Protein AF-A0A3D5IWZ1-F1 (afdb_monomer_lite)

pLDDT: mean 88.37, std 7.8, range [53.41, 96.75]

Foldseek 3Di:
DLVLQQAKAKKFKFKADADPVRAGDHGLDDVGDIDIDDHNDPDDDDDCVVVVRDADPSGIDIDIGFDPDPRQKDWDFDFDDDPNHGDDGRDIDIDGDDDFAWDWAAPDPPDRAWDQDPVGTDHQLVDPQVPVVNVNTGTHGDDDDDDDD

Sequence (149 aa):
LKETLSRSAKYRLRIMAVDKEGKPSYDLLDNGLIVEKEPSEYRTKIDLLPYKIRIPDQGFFIAVEHLFIKENAFMERKDYRVNDTMVYKDVELRKYAPIFKGVLEKDNEDFKSYYKDINGWRKMNSLDNSNSVFSGKLPAPAFKITLTD

Structure (mmCIF, N/CA/C/O backbone):
data_AF-A0A3D5IWZ1-F1
#
_entry.id   AF-A0A3D5IWZ1-F1
#
loop_
_atom_site.group_PDB
_atom_site.id
_atom_site.type_symbol
_atom_site.label_atom_id
_atom_site.label_alt_id
_atom_site.label_comp_id
_atom_site.label_asym_id
_atom_site.label_entity_id
_atom_site.label_seq_id
_atom_site.pdbx_PDB_ins_code
_atom_site.Cartn_x
_atom_site.Cartn_y
_atom_site.Cartn_z
_atom_site.occupancy
_atom_site.B_iso_or_equiv
_atom_site.auth_seq_id
_atom_site.auth_comp_id
_atom_site.auth_asym_id
_atom_site.auth_atom_id
_atom_site.pdbx_PDB_model_num
ATOM 1 N N . LEU A 1 1 ? 16.466 2.982 -4.913 1.00 53.41 1 LEU A N 1
ATOM 2 C CA . LEU A 1 1 ? 16.355 3.412 -3.492 1.00 53.41 1 LEU A CA 1
ATOM 3 C C . LEU A 1 1 ? 16.883 4.827 -3.255 1.00 53.41 1 LEU A C 1
ATOM 5 O O . LEU A 1 1 ? 16.098 5.641 -2.795 1.00 53.41 1 LEU A O 1
ATOM 9 N N . LYS A 1 2 ? 18.148 5.165 -3.570 1.00 55.12 2 LYS A N 1
ATOM 10 C CA . LYS A 1 2 ? 18.648 6.553 -3.410 1.00 55.12 2 LYS A CA 1
ATOM 11 C C . LYS A 1 2 ? 17.802 7.583 -4.179 1.00 55.12 2 LYS A C 1
ATOM 13 O O . LYS A 1 2 ? 17.375 8.565 -3.593 1.00 55.12 2 LYS A O 1
ATOM 18 N N . GLU A 1 3 ? 17.466 7.291 -5.433 1.00 60.50 3 GLU A N 1
ATOM 19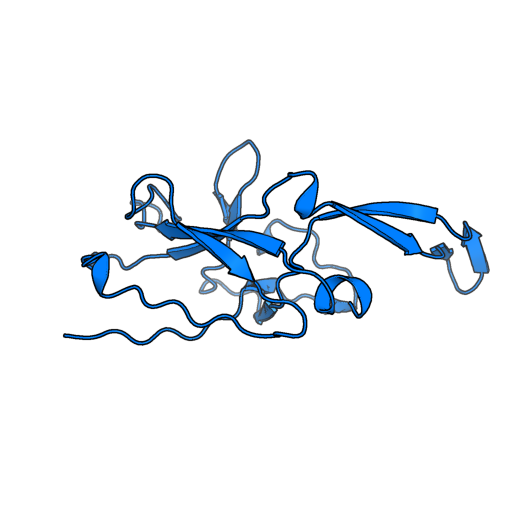 C CA . GLU A 1 3 ? 16.672 8.186 -6.291 1.00 60.50 3 GLU A CA 1
ATOM 20 C C . GLU A 1 3 ? 15.208 8.351 -5.839 1.00 60.50 3 GLU A C 1
ATOM 22 O O . GLU A 1 3 ? 14.631 9.428 -5.940 1.00 60.50 3 GLU A O 1
ATOM 27 N N . THR A 1 4 ? 14.609 7.304 -5.262 1.00 60.41 4 THR A N 1
ATOM 28 C CA . THR A 1 4 ? 13.260 7.375 -4.671 1.00 60.41 4 THR A CA 1
ATOM 29 C C . T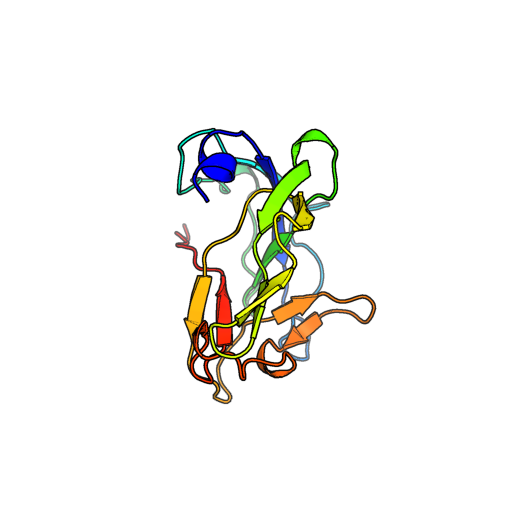HR A 1 4 ? 13.237 8.106 -3.335 1.00 60.41 4 THR A C 1
ATOM 31 O O . THR A 1 4 ? 12.188 8.578 -2.910 1.00 60.41 4 THR A O 1
ATOM 34 N N . LEU A 1 5 ? 14.372 8.155 -2.633 1.00 64.38 5 LEU A N 1
ATOM 35 C CA . LEU A 1 5 ? 14.463 8.841 -1.352 1.00 64.38 5 LEU A CA 1
ATOM 36 C C . LEU A 1 5 ? 14.517 10.346 -1.559 1.00 64.38 5 LEU A C 1
ATOM 38 O O . LEU A 1 5 ? 13.804 11.041 -0.859 1.00 64.38 5 LEU A O 1
ATOM 42 N N . SER A 1 6 ? 15.251 10.844 -2.551 1.00 71.00 6 SER A N 1
ATOM 43 C CA . SER A 1 6 ? 15.418 12.281 -2.811 1.00 71.00 6 SER A CA 1
ATOM 44 C C . SER A 1 6 ? 14.215 12.976 -3.463 1.00 71.00 6 SER A C 1
ATOM 46 O O . SER A 1 6 ? 14.331 14.136 -3.847 1.00 71.00 6 SER A O 1
ATOM 48 N N . ARG A 1 7 ? 13.077 12.291 -3.634 1.00 85.12 7 ARG A N 1
ATOM 49 C CA . ARG A 1 7 ? 11.879 12.833 -4.291 1.00 85.12 7 ARG A CA 1
ATOM 50 C C . ARG A 1 7 ? 10.674 12.779 -3.363 1.00 85.12 7 ARG A C 1
ATOM 52 O O . ARG A 1 7 ? 10.555 11.849 -2.553 1.00 85.12 7 ARG A O 1
ATOM 59 N N . SER A 1 8 ? 9.782 13.756 -3.520 1.00 91.88 8 SER A N 1
ATOM 60 C CA . SER A 1 8 ? 8.442 13.637 -2.970 1.00 91.88 8 SER A CA 1
ATOM 61 C C . SER A 1 8 ? 7.652 12.613 -3.780 1.00 91.88 8 SER A C 1
ATOM 63 O O . SER A 1 8 ? 7.950 12.350 -4.951 1.00 91.88 8 SER A O 1
ATOM 65 N N . ALA A 1 9 ? 6.694 11.964 -3.134 1.00 94.56 9 ALA A N 1
ATOM 66 C CA . ALA A 1 9 ? 5.833 10.993 -3.790 1.00 94.56 9 ALA A CA 1
ATOM 67 C C . ALA A 1 9 ? 4.472 10.961 -3.114 1.00 94.56 9 ALA A C 1
ATOM 69 O O . ALA A 1 9 ? 4.379 11.075 -1.894 1.00 94.56 9 ALA A O 1
ATOM 70 N N . LYS A 1 10 ? 3.422 10.748 -3.902 1.00 95.94 10 LYS A N 1
ATOM 71 C CA . LYS A 1 10 ? 2.052 10.673 -3.402 1.00 95.94 10 LYS A CA 1
ATOM 72 C C . LYS A 1 10 ? 1.569 9.236 -3.383 1.00 95.94 10 LYS A C 1
ATOM 74 O O . LYS A 1 10 ? 1.819 8.472 -4.310 1.00 95.94 10 LYS A O 1
ATOM 79 N N . TYR A 1 11 ? 0.844 8.859 -2.351 1.00 95.62 11 TYR A N 1
ATOM 80 C CA . TYR A 1 11 ? 0.201 7.555 -2.276 1.00 95.62 11 TYR A CA 1
ATOM 81 C C . TYR A 1 11 ? -1.161 7.682 -1.621 1.00 95.62 11 TYR A C 1
ATOM 83 O O . TYR A 1 11 ? -1.424 8.659 -0.922 1.00 95.62 11 TYR A O 1
ATOM 91 N N . ARG A 1 12 ? -2.038 6.706 -1.851 1.00 96.12 12 ARG A N 1
ATOM 92 C CA . ARG A 1 12 ? -3.311 6.647 -1.136 1.00 96.12 12 ARG A CA 1
ATOM 93 C C . ARG A 1 12 ? -3.167 5.717 0.064 1.00 96.12 12 ARG A C 1
ATOM 95 O O . ARG A 1 12 ? -2.869 4.534 -0.094 1.00 96.12 12 ARG A O 1
ATOM 102 N N . LEU A 1 13 ? -3.376 6.263 1.256 1.00 95.81 13 LEU A N 1
ATOM 103 C CA . LEU A 1 13 ? -3.601 5.508 2.480 1.00 95.81 13 LEU A CA 1
ATOM 104 C C . LEU A 1 13 ? -5.083 5.151 2.569 1.00 95.81 13 LEU A C 1
ATOM 106 O O . LEU A 1 13 ? -5.954 6.004 2.402 1.00 95.81 13 LEU A O 1
ATOM 110 N N . ARG A 1 14 ? -5.365 3.889 2.859 1.00 95.69 14 ARG A N 1
ATOM 111 C CA . ARG A 1 14 ? -6.719 3.365 3.000 1.00 95.69 14 ARG A CA 1
ATOM 112 C C . ARG A 1 14 ? -6.860 2.684 4.345 1.00 95.69 14 ARG A C 1
ATOM 114 O O . ARG A 1 14 ? -5.989 1.916 4.746 1.00 95.69 14 ARG A O 1
ATO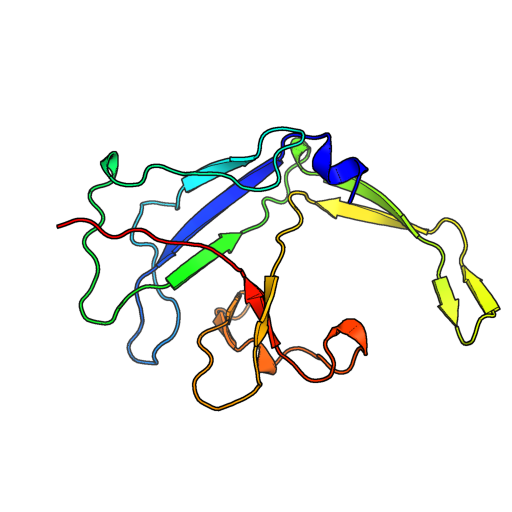M 121 N N . ILE A 1 15 ? -7.962 2.974 5.018 1.00 95.88 15 ILE A N 1
ATOM 122 C CA . ILE A 1 15 ? -8.358 2.349 6.277 1.00 95.88 15 ILE A CA 1
ATOM 123 C C . ILE A 1 15 ? -9.680 1.669 5.973 1.00 95.88 15 ILE A C 1
ATOM 125 O O . ILE A 1 15 ? -10.608 2.331 5.520 1.00 95.88 15 ILE A O 1
ATOM 129 N N . MET A 1 16 ? -9.731 0.351 6.114 1.00 96.00 16 MET A N 1
ATOM 130 C CA . MET A 1 16 ? -10.760 -0.469 5.481 1.00 96.00 16 MET A CA 1
ATOM 131 C C . MET A 1 16 ? -11.462 -1.353 6.498 1.00 96.00 16 MET A C 1
ATOM 133 O O . MET A 1 16 ? -10.818 -1.901 7.391 1.00 96.00 16 MET A O 1
ATOM 137 N N . ALA A 1 17 ? -12.769 -1.528 6.331 1.00 96.12 17 ALA A N 1
ATOM 138 C CA . ALA A 1 17 ? -13.540 -2.497 7.096 1.00 96.12 17 ALA A CA 1
ATOM 139 C C . ALA A 1 17 ? -13.145 -3.939 6.730 1.00 96.12 17 ALA A C 1
ATOM 141 O O . ALA A 1 17 ? -12.497 -4.190 5.707 1.00 96.12 17 ALA A O 1
ATOM 142 N N . VAL A 1 18 ? -13.574 -4.883 7.563 1.00 96.75 18 VAL A N 1
ATOM 143 C CA . VAL A 1 18 ? -13.417 -6.326 7.350 1.00 96.75 18 VAL A CA 1
ATOM 144 C C . VAL A 1 18 ? -14.744 -6.900 6.849 1.00 96.75 18 VAL A C 1
ATOM 146 O O . VAL A 1 18 ? -15.796 -6.571 7.396 1.00 96.75 18 VAL A O 1
ATOM 149 N N . ASP A 1 19 ? -14.717 -7.715 5.792 1.00 94.62 19 ASP A N 1
ATOM 150 C CA . ASP A 1 19 ? -15.903 -8.440 5.321 1.00 94.62 19 ASP A CA 1
ATOM 151 C C . ASP A 1 19 ? -16.179 -9.712 6.143 1.00 94.62 19 ASP A C 1
ATOM 153 O O . ASP A 1 19 ? -15.421 -10.095 7.035 1.00 94.62 19 ASP A O 1
ATOM 157 N N . LYS A 1 20 ? -17.289 -10.390 5.836 1.00 93.19 20 LYS A N 1
ATOM 158 C CA . LYS A 1 20 ? -17.706 -11.620 6.527 1.00 93.19 20 LYS A CA 1
ATOM 159 C C . LYS A 1 20 ? -16.732 -12.794 6.322 1.00 93.19 20 LYS A C 1
ATOM 161 O O . LYS A 1 20 ? -16.780 -13.754 7.084 1.00 93.19 20 LYS A O 1
ATOM 166 N N . GLU A 1 21 ? -15.860 -12.729 5.316 1.00 91.06 21 GLU A N 1
ATOM 167 C CA . GLU A 1 21 ? -14.800 -13.701 5.038 1.00 91.06 21 GLU A CA 1
ATOM 168 C C . GLU A 1 21 ? -13.448 -13.325 5.679 1.00 91.06 21 GLU A C 1
ATOM 170 O O . GLU A 1 21 ? -12.460 -14.043 5.496 1.00 91.06 21 GLU A O 1
ATOM 175 N N . GLY A 1 22 ? -13.369 -12.216 6.423 1.00 92.00 22 GLY A N 1
ATOM 176 C CA . GLY A 1 22 ? -12.136 -11.757 7.063 1.00 92.00 22 GLY A CA 1
ATOM 177 C C . GLY A 1 22 ? -11.153 -11.059 6.114 1.00 92.00 22 GLY A C 1
ATOM 178 O O . GLY A 1 22 ? -9.947 -11.027 6.391 1.00 92.00 22 GLY A O 1
ATOM 179 N N . LYS A 1 23 ? -11.630 -10.534 4.979 1.00 94.19 23 LYS A N 1
ATOM 180 C CA . LYS A 1 23 ? -10.835 -9.805 3.979 1.00 94.19 23 LYS A CA 1
ATOM 181 C C . LYS A 1 23 ? -11.097 -8.295 4.052 1.00 94.19 23 LYS A C 1
ATOM 183 O O . LYS A 1 23 ? -12.107 -7.868 4.614 1.00 94.19 23 LYS A O 1
ATOM 188 N N . PRO A 1 24 ? -10.212 -7.460 3.475 1.00 95.94 24 PRO A N 1
ATOM 189 C CA . PRO A 1 24 ? -10.481 -6.032 3.358 1.00 95.94 24 PRO A CA 1
ATOM 190 C C . PRO A 1 24 ? -11.723 -5.764 2.493 1.00 95.94 24 PRO A C 1
ATOM 192 O O . PRO A 1 24 ? -11.884 -6.360 1.429 1.00 95.94 24 PRO A O 1
ATOM 195 N N . SER A 1 25 ? -12.573 -4.834 2.928 1.00 94.38 25 SER A N 1
ATOM 196 C CA . SER A 1 25 ? -13.864 -4.526 2.299 1.00 94.38 25 SER A CA 1
ATOM 197 C C . SER A 1 25 ? -13.915 -3.089 1.755 1.00 94.38 25 SER A C 1
ATOM 199 O O . SER A 1 25 ? -13.116 -2.724 0.889 1.00 94.38 25 SER A O 1
ATOM 201 N N . TYR A 1 26 ? -14.854 -2.270 2.228 1.00 93.12 26 TYR A N 1
ATOM 202 C CA . TYR A 1 26 ? -14.996 -0.858 1.885 1.00 93.12 26 TYR A CA 1
ATOM 203 C C . TYR A 1 26 ? -14.074 0.035 2.731 1.00 93.12 26 TYR A C 1
ATOM 205 O O . TYR A 1 26 ? -13.613 -0.357 3.806 1.00 93.12 26 TYR A O 1
ATOM 213 N N . ASP A 1 27 ? -13.787 1.239 2.231 1.00 94.75 27 ASP A N 1
ATOM 214 C CA . ASP A 1 27 ? -13.010 2.241 2.962 1.00 94.75 27 ASP A CA 1
ATOM 215 C C . ASP A 1 27 ? -13.856 2.884 4.072 1.00 94.75 27 ASP A C 1
ATOM 217 O O . ASP A 1 27 ? -15.007 3.250 3.855 1.00 94.75 27 ASP A O 1
ATOM 221 N N . LEU A 1 28 ? -13.269 3.052 5.256 1.00 95.06 28 LEU A N 1
ATOM 222 C CA . LEU A 1 28 ? -13.853 3.780 6.388 1.00 95.06 28 LEU A CA 1
ATOM 223 C C . LEU A 1 28 ? -13.719 5.308 6.242 1.00 95.06 28 LEU A C 1
ATOM 225 O O . LEU A 1 28 ? -14.298 6.054 7.025 1.00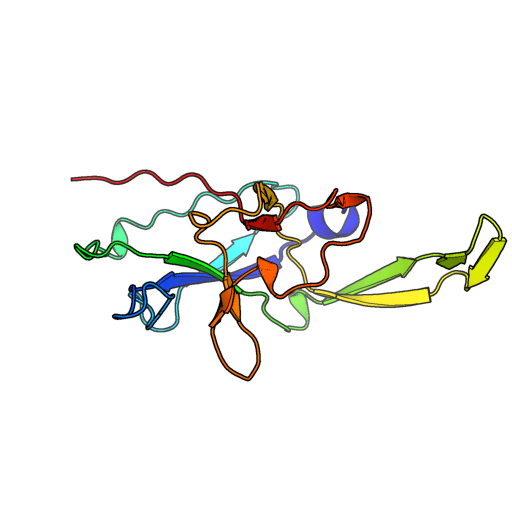 95.06 28 LEU A O 1
ATOM 229 N N . LEU A 1 29 ? -12.946 5.763 5.252 1.00 92.69 29 LEU A N 1
ATOM 230 C CA . LEU A 1 29 ? -12.803 7.160 4.849 1.00 92.69 29 LEU A CA 1
ATOM 231 C C . LEU A 1 29 ? -13.226 7.305 3.390 1.00 92.69 29 LEU A C 1
ATOM 233 O O . LEU A 1 29 ? -12.768 6.528 2.548 1.00 92.69 29 LEU A O 1
ATOM 237 N N . ASP A 1 30 ? -14.008 8.337 3.077 1.00 84.81 30 ASP A N 1
ATOM 238 C CA . ASP A 1 30 ? -14.419 8.624 1.702 1.00 84.81 30 ASP A CA 1
ATOM 239 C C . ASP A 1 30 ? -13.194 8.795 0.789 1.00 84.81 30 ASP A C 1
ATOM 241 O O . ASP A 1 30 ? -12.421 9.742 0.917 1.00 84.81 30 ASP A O 1
ATOM 245 N N . ASN A 1 31 ? -13.024 7.855 -0.148 1.00 79.38 31 ASN A N 1
ATOM 246 C CA . ASN A 1 31 ? -11.937 7.783 -1.137 1.00 79.38 31 ASN A CA 1
ATOM 247 C C . ASN A 1 31 ? -10.503 7.616 -0.583 1.00 79.38 31 ASN A C 1
ATOM 249 O O . ASN A 1 31 ? -9.530 7.742 -1.342 1.00 79.38 31 ASN A O 1
ATOM 253 N N . GLY A 1 32 ? -10.353 7.279 0.703 1.00 86.50 32 GLY A N 1
ATOM 254 C CA . GLY A 1 32 ? -9.054 7.206 1.377 1.00 86.50 32 GLY A CA 1
ATOM 255 C C . GLY A 1 32 ? -8.349 8.566 1.486 1.00 86.50 32 GLY A C 1
ATOM 256 O O . GLY A 1 32 ? -8.886 9.608 1.125 1.00 86.50 32 GLY A O 1
ATOM 257 N N . LEU A 1 33 ? -7.112 8.561 1.981 1.00 94.88 33 LEU A N 1
ATOM 258 C CA . LEU A 1 33 ? -6.311 9.769 2.181 1.00 94.88 33 LEU A CA 1
ATOM 259 C C . LEU A 1 33 ? -5.141 9.808 1.198 1.00 94.88 33 LEU A C 1
ATOM 261 O O . LEU A 1 33 ? -4.321 8.891 1.176 1.00 94.88 33 LEU A O 1
ATOM 265 N N . ILE A 1 34 ? -5.029 10.877 0.407 1.00 95.94 34 ILE A N 1
ATOM 266 C CA . ILE A 1 34 ? -3.817 11.128 -0.381 1.00 95.94 34 ILE A CA 1
ATOM 267 C C . ILE A 1 34 ? -2.755 11.703 0.548 1.00 95.94 34 ILE A C 1
ATOM 269 O O . ILE A 1 34 ? -2.935 12.770 1.128 1.00 95.94 34 ILE A O 1
ATOM 273 N N . VAL A 1 35 ? -1.649 10.984 0.677 1.00 95.50 35 VAL A N 1
ATOM 274 C CA . VAL A 1 35 ? -0.521 11.346 1.529 1.00 95.50 35 VAL A CA 1
ATOM 275 C C . VAL A 1 35 ? 0.665 11.693 0.649 1.00 95.50 35 VAL A C 1
ATOM 277 O O . VAL A 1 35 ? 0.965 10.977 -0.309 1.00 95.50 35 VAL A O 1
ATOM 280 N N . GLU A 1 36 ? 1.361 12.771 0.994 1.00 95.06 36 GLU A N 1
ATOM 281 C CA . GLU A 1 36 ? 2.650 13.118 0.410 1.00 95.06 36 GLU A CA 1
ATOM 282 C C . GLU A 1 36 ? 3.777 12.640 1.330 1.00 95.06 36 GLU A C 1
ATOM 284 O O . GLU A 1 36 ? 3.791 12.892 2.532 1.00 95.06 36 GLU A O 1
ATOM 289 N N . LYS A 1 37 ? 4.703 11.870 0.762 1.00 92.12 37 LYS A N 1
ATOM 290 C CA . LYS A 1 37 ? 5.968 11.506 1.390 1.00 92.12 37 LYS A CA 1
ATOM 291 C C . LYS A 1 37 ? 6.980 12.584 1.030 1.00 92.12 37 LYS A C 1
ATOM 293 O O . LYS A 1 37 ? 7.285 12.736 -0.152 1.00 92.12 37 LYS A O 1
ATOM 298 N N . GLU A 1 38 ? 7.578 13.220 2.028 1.00 90.62 38 GLU A N 1
ATOM 299 C CA . GLU A 1 38 ? 8.626 14.214 1.811 1.00 90.62 38 GLU A CA 1
ATOM 300 C C . GLU A 1 38 ? 9.941 13.596 1.293 1.00 90.62 38 GLU A C 1
ATOM 302 O O . GLU A 1 38 ? 10.251 12.422 1.568 1.00 90.62 38 GLU A O 1
ATOM 307 N N . PRO A 1 39 ? 10.752 14.352 0.529 1.00 87.81 39 PRO A N 1
ATOM 308 C CA . PRO A 1 39 ? 12.104 13.950 0.166 1.00 87.81 39 PRO A CA 1
ATOM 309 C C . PRO A 1 39 ? 12.955 13.633 1.403 1.00 87.81 39 PRO A C 1
ATOM 311 O O . PRO A 1 39 ? 12.835 14.246 2.454 1.00 87.81 39 PRO A O 1
ATOM 314 N N . SER A 1 40 ? 13.856 12.669 1.268 1.00 85.00 40 SER A N 1
ATOM 315 C CA . SER A 1 40 ? 14.786 12.175 2.290 1.00 85.00 40 SER A CA 1
ATOM 316 C C . SER A 1 40 ? 14.146 11.574 3.548 1.00 85.00 40 SER A C 1
ATOM 318 O O . SER A 1 40 ? 14.865 11.024 4.383 1.00 85.00 40 SER A O 1
ATOM 320 N N . GLU A 1 41 ? 12.816 11.568 3.660 1.00 85.25 41 GLU A N 1
ATOM 321 C CA . GLU A 1 41 ? 12.113 10.881 4.737 1.00 85.25 41 GLU A CA 1
ATOM 322 C C . GLU A 1 41 ? 11.910 9.393 4.441 1.00 85.25 41 GLU A C 1
ATOM 324 O O . GLU A 1 41 ? 11.533 8.980 3.342 1.00 85.25 41 GLU A O 1
ATOM 329 N N . TYR A 1 42 ? 12.140 8.567 5.463 1.00 83.50 42 TYR A N 1
ATOM 330 C CA . TYR A 1 42 ? 11.943 7.114 5.408 1.00 83.50 42 TYR A CA 1
ATOM 331 C C . TYR A 1 42 ? 10.639 6.661 6.069 1.00 83.50 42 TYR A C 1
ATOM 333 O O . TYR A 1 42 ? 10.273 5.491 5.958 1.00 83.50 42 TYR A O 1
ATOM 341 N N . ARG A 1 43 ? 9.983 7.555 6.814 1.00 88.00 43 ARG A N 1
ATOM 342 C CA . ARG A 1 43 ? 8.766 7.297 7.583 1.00 88.00 43 ARG A CA 1
ATOM 343 C C . ARG A 1 43 ? 7.890 8.534 7.506 1.00 88.00 43 ARG A C 1
ATOM 345 O O . ARG A 1 43 ? 8.393 9.622 7.739 1.00 88.00 43 ARG A O 1
ATOM 352 N N . THR A 1 44 ? 6.602 8.341 7.264 1.00 90.56 44 THR A N 1
ATOM 353 C CA . THR A 1 44 ? 5.603 9.411 7.309 1.00 90.56 44 THR A CA 1
ATOM 354 C C . THR A 1 44 ? 4.728 9.196 8.535 1.00 90.56 44 THR A C 1
ATOM 356 O O . THR A 1 44 ? 4.228 8.090 8.748 1.00 90.56 44 THR A O 1
ATOM 359 N N . LYS A 1 45 ? 4.563 10.233 9.361 1.00 93.69 45 LYS A N 1
ATOM 360 C CA . LYS A 1 45 ? 3.612 10.229 10.476 1.00 93.69 45 LYS A CA 1
ATOM 361 C C . LYS A 1 45 ? 2.359 10.973 10.034 1.00 93.69 45 LYS A C 1
ATOM 363 O O . LYS A 1 45 ? 2.454 12.098 9.563 1.00 93.69 45 LYS A O 1
ATOM 368 N N . ILE A 1 46 ? 1.207 10.338 10.196 1.00 94.06 46 ILE A N 1
ATOM 369 C CA . ILE A 1 46 ? -0.081 10.870 9.755 1.00 94.06 46 ILE A CA 1
ATOM 370 C C . ILE A 1 46 ? -0.965 10.976 10.989 1.00 94.06 46 ILE A C 1
ATOM 372 O O . ILE A 1 46 ? -1.113 9.994 11.718 1.00 94.06 46 ILE A O 1
ATOM 376 N N . ASP A 1 47 ? -1.513 12.163 11.237 1.00 94.19 47 ASP A N 1
ATOM 377 C CA . ASP A 1 47 ? -2.537 12.344 12.260 1.00 94.19 47 ASP A CA 1
ATOM 378 C C . ASP A 1 47 ? -3.907 11.983 11.680 1.00 94.19 47 ASP A C 1
ATOM 380 O O . ASP A 1 47 ? -4.358 12.569 10.694 1.00 94.19 47 ASP A O 1
ATOM 384 N N . LEU A 1 48 ? -4.539 10.978 12.283 1.00 93.50 48 LEU A N 1
ATOM 385 C CA . LEU A 1 48 ? -5.840 10.462 11.871 1.00 93.50 48 LEU A CA 1
ATOM 386 C C . LEU A 1 48 ? -6.968 10.857 12.838 1.00 93.50 48 LEU A C 1
ATOM 388 O O . LEU A 1 48 ? -8.134 10.601 12.534 1.00 93.50 48 LEU A O 1
ATOM 392 N N . LEU A 1 49 ? -6.656 11.516 13.962 1.00 92.94 49 LEU A N 1
ATOM 393 C CA . LEU A 1 49 ? -7.655 11.961 14.940 1.00 92.94 49 LEU A CA 1
ATOM 394 C C . LEU A 1 49 ? -8.731 12.885 14.342 1.00 92.94 49 LEU A C 1
ATOM 396 O O . LEU A 1 49 ? -9.907 12.687 14.663 1.00 92.94 49 LEU A O 1
ATOM 400 N N . PRO A 1 50 ? -8.409 13.832 13.431 1.00 93.19 50 PRO A N 1
ATOM 401 C CA . PRO A 1 50 ? -9.418 14.717 12.847 1.00 93.19 50 PRO A CA 1
ATOM 402 C C . PRO A 1 50 ? -10.527 13.980 12.089 1.00 93.19 50 PRO A C 1
ATOM 404 O O . PRO A 1 50 ? -11.638 14.495 11.977 1.00 93.19 50 PRO A O 1
ATOM 407 N N . TYR A 1 51 ? -10.244 12.770 11.600 1.00 92.56 51 TYR A N 1
ATOM 408 C CA . TYR A 1 51 ? -11.192 11.972 10.829 1.00 92.56 51 TYR A CA 1
ATOM 409 C C . TYR A 1 51 ? -12.158 11.161 11.701 1.00 92.56 51 TYR A C 1
ATOM 411 O O . TYR A 1 51 ? -13.097 10.579 11.164 1.00 92.56 51 TYR A O 1
ATOM 419 N N . LYS A 1 52 ? -11.944 11.112 13.028 1.00 92.06 52 LYS A N 1
ATOM 420 C CA . LYS A 1 52 ? -12.827 10.446 14.008 1.00 92.06 52 LYS A CA 1
ATOM 421 C C . LYS A 1 52 ? -13.262 9.039 13.574 1.00 92.06 52 LYS A C 1
ATOM 423 O O . LYS A 1 52 ? -14.435 8.675 13.661 1.00 92.06 52 LYS A O 1
ATOM 428 N N . ILE A 1 53 ? -12.308 8.257 13.071 1.00 92.25 53 ILE A N 1
ATOM 429 C CA . ILE A 1 53 ? -12.570 6.927 12.520 1.00 92.25 53 ILE A CA 1
ATOM 430 C C . ILE A 1 53 ? -12.990 6.006 13.657 1.00 92.25 53 ILE A C 1
ATOM 432 O O . ILE A 1 53 ? -12.195 5.690 14.542 1.00 92.25 53 ILE A O 1
ATOM 436 N N . ARG A 1 54 ? -14.238 5.542 13.617 1.00 91.62 54 ARG A N 1
ATOM 437 C CA . ARG A 1 54 ? -14.715 4.526 14.549 1.00 91.62 54 ARG A CA 1
ATOM 438 C C . ARG A 1 54 ? -14.145 3.172 14.145 1.00 91.62 54 ARG A C 1
ATOM 440 O O . ARG A 1 54 ? -14.440 2.682 13.057 1.00 91.62 54 ARG A O 1
ATOM 447 N N . ILE A 1 55 ? -13.348 2.576 15.027 1.00 90.94 55 ILE A N 1
ATOM 448 C CA . ILE A 1 55 ? -12.796 1.238 14.812 1.00 90.94 55 ILE A CA 1
ATOM 449 C C . ILE A 1 55 ? -13.936 0.209 14.888 1.00 90.94 55 ILE A C 1
ATOM 451 O O . ILE A 1 55 ? -14.625 0.165 15.909 1.00 90.94 55 ILE A O 1
ATOM 455 N N . PRO A 1 56 ? -14.177 -0.591 13.831 1.00 94.50 56 PRO A N 1
ATOM 456 C CA . PRO A 1 56 ? -15.192 -1.639 13.866 1.00 94.50 56 PRO A CA 1
ATOM 457 C C . PRO A 1 56 ? -14.800 -2.788 14.802 1.00 94.50 56 PRO A C 1
ATOM 459 O O . PRO A 1 56 ? -13.623 -3.134 14.895 1.00 94.50 56 PRO A O 1
ATOM 462 N N . ASP A 1 57 ? -15.789 -3.450 15.409 1.00 93.62 57 ASP A N 1
ATOM 463 C CA . ASP A 1 57 ? -15.570 -4.584 16.327 1.00 93.62 57 ASP A CA 1
ATOM 464 C C . ASP A 1 57 ? -14.852 -5.768 15.656 1.00 93.62 57 ASP A C 1
ATOM 466 O O . ASP A 1 57 ? -14.083 -6.485 16.288 1.00 93.62 57 ASP A O 1
ATOM 470 N N . GLN A 1 58 ? -15.073 -5.955 14.350 1.00 94.31 58 GLN A N 1
ATOM 471 C CA . GLN A 1 58 ? -14.406 -6.982 13.535 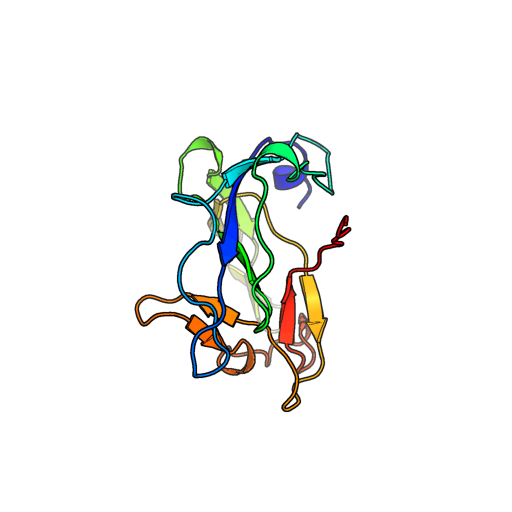1.00 94.31 58 GLN A CA 1
ATOM 472 C C . GLN A 1 58 ? -12.959 -6.608 13.160 1.00 94.31 58 GLN A C 1
ATOM 474 O O . GLN A 1 58 ? -12.276 -7.362 12.469 1.00 94.31 58 GLN A O 1
ATOM 479 N N . GLY A 1 59 ? -12.486 -5.440 13.597 1.00 94.44 59 GLY A N 1
ATOM 480 C CA . GLY A 1 59 ? -11.193 -4.882 13.239 1.00 94.44 59 GLY A CA 1
ATOM 481 C C . GLY A 1 59 ? -11.223 -4.088 11.934 1.00 94.44 59 GLY A C 1
ATOM 482 O O . GLY A 1 59 ? -12.270 -3.680 11.427 1.00 94.44 59 GLY A O 1
ATOM 483 N N . PHE A 1 60 ? -10.032 -3.829 11.404 1.00 95.69 60 PHE A N 1
ATOM 484 C CA . PHE A 1 60 ? -9.823 -3.050 10.190 1.00 95.69 60 PHE A CA 1
ATOM 485 C C . PHE A 1 60 ? -8.510 -3.451 9.513 1.00 95.69 60 PHE A C 1
ATOM 487 O O . PHE A 1 60 ? -7.618 -4.029 10.135 1.00 95.69 60 PHE A O 1
ATOM 494 N N . PHE A 1 61 ? -8.375 -3.086 8.243 1.00 95.81 61 PHE A N 1
ATOM 495 C CA . PHE A 1 61 ? -7.129 -3.180 7.493 1.00 95.81 61 PHE A CA 1
ATOM 496 C C . PHE A 1 61 ? -6.564 -1.795 7.198 1.00 95.81 61 PHE A C 1
ATOM 498 O O . PHE A 1 61 ? -7.305 -0.833 6.999 1.00 95.81 61 PHE A O 1
ATOM 505 N N . ILE A 1 62 ? -5.239 -1.720 7.100 1.00 95.00 62 ILE A N 1
ATOM 506 C CA . ILE A 1 62 ? -4.543 -0.588 6.492 1.00 95.00 62 ILE A CA 1
ATOM 507 C C . ILE A 1 62 ? -3.976 -1.049 5.156 1.00 95.00 62 ILE A C 1
ATOM 509 O O . ILE A 1 62 ? -3.260 -2.049 5.093 1.00 95.00 62 ILE A O 1
ATOM 513 N N . ALA A 1 63 ? -4.263 -0.298 4.098 1.00 94.31 63 ALA A N 1
ATOM 514 C CA . ALA A 1 63 ? -3.676 -0.508 2.785 1.00 94.31 63 ALA A CA 1
ATOM 515 C C . ALA A 1 63 ? -2.970 0.757 2.293 1.00 94.31 63 ALA A C 1
ATOM 517 O O . ALA A 1 63 ? -3.393 1.884 2.553 1.00 94.31 63 ALA A O 1
ATOM 518 N N . VAL A 1 64 ? -1.882 0.550 1.556 1.00 94.31 64 VAL A N 1
ATOM 519 C CA . VAL A 1 64 ? -1.158 1.600 0.842 1.00 94.31 64 VAL A CA 1
ATOM 520 C C . VAL A 1 64 ? -1.228 1.309 -0.649 1.00 94.31 64 VAL A C 1
ATOM 522 O O . VAL A 1 64 ? -0.936 0.202 -1.098 1.00 94.31 64 VAL A O 1
ATOM 525 N N . GLU A 1 65 ? -1.657 2.298 -1.418 1.00 93.38 65 GLU A N 1
ATOM 526 C CA . GLU A 1 65 ? -1.891 2.182 -2.852 1.00 93.38 65 GLU A CA 1
ATOM 527 C C . GLU A 1 65 ? -0.959 3.142 -3.600 1.00 93.38 65 GLU A C 1
ATOM 529 O O . GLU A 1 65 ? -0.899 4.341 -3.306 1.00 93.38 65 GLU A O 1
ATOM 534 N N . HIS A 1 66 ? -0.222 2.606 -4.577 1.00 93.44 66 HIS A N 1
ATOM 535 C CA . HIS A 1 66 ? 0.570 3.424 -5.492 1.00 93.44 66 HIS A CA 1
ATOM 536 C C . HIS A 1 66 ? -0.354 4.243 -6.388 1.00 93.44 66 HIS A C 1
ATOM 538 O O . HIS A 1 66 ? -1.296 3.712 -6.973 1.00 93.44 66 HIS A O 1
ATOM 544 N N . LEU A 1 67 ? -0.025 5.520 -6.570 1.00 95.31 67 LEU A N 1
ATOM 545 C CA . LEU A 1 67 ? -0.671 6.352 -7.578 1.00 95.31 67 LEU A CA 1
ATOM 546 C C . LEU A 1 67 ? 0.183 6.350 -8.847 1.00 95.31 67 LEU A C 1
ATOM 548 O O . LEU A 1 67 ? 1.338 6.786 -8.830 1.00 95.31 67 LEU A O 1
ATOM 552 N N . PHE A 1 68 ? -0.389 5.888 -9.958 1.00 94.06 68 PHE A N 1
ATOM 553 C CA . PHE A 1 68 ? 0.266 5.861 -11.269 1.00 94.06 68 PHE A CA 1
ATOM 554 C C . PHE A 1 68 ? 0.193 7.226 -11.972 1.00 94.06 68 PHE A C 1
ATOM 556 O O . PHE A 1 68 ? -0.324 7.355 -13.079 1.00 94.06 68 PHE A O 1
ATOM 563 N N . ILE A 1 69 ? 0.704 8.260 -11.304 1.00 95.25 69 ILE A N 1
ATOM 564 C CA . ILE A 1 69 ? 0.732 9.651 -11.779 1.00 95.25 69 ILE A CA 1
ATOM 565 C C . ILE A 1 69 ? 2.140 10.050 -12.238 1.00 95.25 69 ILE A C 1
ATOM 567 O O . ILE A 1 69 ? 3.125 9.385 -11.903 1.00 95.25 69 ILE A O 1
ATOM 571 N N . LYS A 1 70 ? 2.251 11.127 -13.026 1.00 94.44 70 LYS A N 1
ATOM 572 C CA . LYS A 1 70 ? 3.529 11.557 -13.626 1.00 94.44 70 LYS A CA 1
ATOM 573 C C . LYS A 1 70 ? 4.567 11.927 -12.567 1.00 94.44 70 LYS A C 1
ATOM 575 O O . LYS A 1 70 ? 5.737 11.601 -12.721 1.00 94.44 70 LYS A O 1
ATOM 580 N N . GLU A 1 71 ? 4.129 12.557 -11.486 1.00 93.25 71 GLU A N 1
ATOM 581 C CA . GLU A 1 71 ? 4.949 13.045 -10.376 1.00 93.25 71 GLU A CA 1
ATOM 582 C C . GLU A 1 71 ? 5.679 11.896 -9.669 1.00 93.25 71 GLU A C 1
ATOM 584 O O . GLU A 1 71 ? 6.851 12.018 -9.303 1.00 93.25 71 GLU A O 1
ATOM 589 N N . ASN A 1 72 ? 5.004 10.750 -9.558 1.00 95.06 72 ASN A N 1
ATOM 590 C CA . ASN A 1 72 ? 5.546 9.538 -8.957 1.00 95.06 72 ASN A CA 1
ATOM 591 C C . ASN A 1 72 ? 6.447 8.745 -9.907 1.00 95.06 72 ASN A C 1
ATOM 593 O O . ASN A 1 72 ? 7.171 7.863 -9.445 1.00 95.06 72 ASN A O 1
ATOM 597 N N . ALA A 1 73 ? 6.393 9.002 -11.216 1.00 94.00 73 ALA A N 1
ATOM 598 C CA . ALA A 1 73 ? 7.113 8.213 -12.202 1.00 94.00 73 ALA A CA 1
ATOM 599 C C . ALA A 1 73 ? 8.620 8.527 -12.201 1.00 94.00 73 ALA A C 1
ATOM 601 O O . ALA A 1 73 ? 9.055 9.684 -12.131 1.00 94.00 73 ALA A O 1
ATOM 602 N N . PHE A 1 74 ? 9.428 7.476 -12.321 1.00 91.19 74 PHE A N 1
ATOM 603 C CA . PHE A 1 74 ? 10.875 7.557 -12.514 1.00 91.19 74 PHE A CA 1
ATOM 604 C C . PHE A 1 74 ? 11.375 6.361 -13.333 1.00 91.19 74 PHE A C 1
ATOM 606 O O . PHE A 1 74 ? 10.675 5.355 -13.469 1.00 91.19 74 PHE A O 1
ATOM 613 N N . MET A 1 75 ? 12.575 6.483 -13.895 1.00 90.81 75 MET A N 1
ATOM 614 C CA . MET A 1 75 ? 13.215 5.414 -14.658 1.00 90.81 75 MET A CA 1
ATOM 615 C C . MET A 1 75 ? 14.292 4.768 -13.795 1.00 90.81 75 MET A C 1
ATOM 617 O O . MET A 1 75 ? 15.175 5.451 -13.294 1.00 90.81 75 MET A O 1
ATOM 621 N N . GLU A 1 76 ? 14.231 3.454 -13.621 1.00 88.38 76 GLU A N 1
ATOM 622 C CA . GLU A 1 76 ? 15.307 2.680 -13.010 1.00 88.38 76 GLU A CA 1
ATOM 623 C C . GLU A 1 76 ? 16.085 1.965 -14.114 1.00 88.38 76 GLU A C 1
ATOM 625 O O . GLU A 1 76 ? 15.488 1.270 -14.934 1.00 88.38 76 GLU A O 1
ATOM 630 N N . ARG A 1 77 ? 17.413 2.111 -14.123 1.00 88.12 77 ARG A N 1
ATOM 631 C CA . ARG A 1 77 ? 18.295 1.308 -14.978 1.00 88.12 77 ARG A CA 1
ATOM 632 C C . ARG A 1 77 ? 18.765 0.081 -14.223 1.00 88.12 77 ARG A C 1
ATOM 634 O O . ARG A 1 77 ? 19.245 0.200 -13.093 1.00 88.12 77 ARG A O 1
ATOM 641 N N . LYS A 1 78 ? 18.631 -1.087 -14.845 1.00 84.75 78 LYS A N 1
ATOM 642 C CA . LYS A 1 78 ? 19.062 -2.348 -14.251 1.00 84.75 78 LYS A CA 1
ATOM 643 C C . LYS A 1 78 ? 19.758 -3.241 -15.268 1.00 84.75 78 LYS A C 1
ATOM 645 O O . LYS A 1 78 ? 19.282 -3.441 -16.381 1.00 84.75 78 LYS A O 1
ATOM 650 N N . ASP A 1 79 ? 20.857 -3.826 -14.822 1.00 85.62 79 ASP A N 1
ATOM 651 C CA . ASP A 1 79 ? 21.539 -4.900 -15.526 1.00 85.62 79 ASP A CA 1
ATOM 652 C C . ASP A 1 79 ? 20.898 -6.245 -15.169 1.00 85.62 79 ASP A C 1
ATOM 654 O O . ASP A 1 79 ? 20.660 -6.541 -13.991 1.00 85.62 79 ASP A O 1
ATOM 658 N N . TYR A 1 80 ? 20.656 -7.079 -16.175 1.00 82.25 80 TYR A N 1
ATOM 659 C CA . TYR A 1 80 ? 20.137 -8.432 -16.008 1.00 82.25 80 TYR A CA 1
ATOM 660 C C . TYR A 1 80 ? 21.243 -9.451 -16.259 1.00 82.25 80 TYR A C 1
ATOM 662 O O . TYR A 1 80 ? 21.830 -9.514 -17.341 1.00 82.25 80 TYR A O 1
ATOM 670 N N . ARG A 1 81 ? 21.497 -10.272 -15.238 1.00 82.88 81 ARG A N 1
ATOM 671 C CA . ARG A 1 81 ? 22.463 -11.370 -15.271 1.00 82.88 81 ARG A CA 1
ATOM 672 C C . ARG A 1 81 ? 21.751 -12.709 -15.103 1.00 82.88 81 ARG A C 1
ATOM 674 O O . ARG A 1 81 ? 20.806 -12.800 -14.321 1.00 82.88 81 ARG A O 1
ATOM 681 N N . VAL A 1 82 ? 22.236 -13.734 -15.795 1.00 78.06 82 VAL A N 1
ATOM 682 C CA . VAL A 1 82 ? 21.851 -15.141 -15.603 1.00 78.06 82 VAL A CA 1
ATOM 683 C C . VAL A 1 82 ? 23.137 -15.915 -15.343 1.00 78.06 82 VAL A C 1
ATOM 685 O O . VAL A 1 82 ? 24.041 -15.869 -16.172 1.00 78.06 82 VAL A O 1
ATOM 688 N N . ASN A 1 83 ? 23.240 -16.585 -14.189 1.00 73.50 83 ASN A N 1
ATOM 689 C CA . ASN A 1 83 ? 24.430 -17.342 -13.767 1.00 73.50 83 ASN A CA 1
ATOM 690 C C . ASN A 1 83 ? 25.740 -16.549 -13.965 1.00 73.50 83 ASN A C 1
ATOM 692 O O . ASN A 1 83 ? 26.623 -16.967 -14.709 1.00 73.50 83 ASN A O 1
ATOM 696 N N . ASP A 1 84 ? 25.803 -15.347 -13.380 1.00 73.75 84 ASP A N 1
ATOM 697 C CA . ASP A 1 84 ? 26.917 -14.380 -13.461 1.00 73.75 84 ASP A CA 1
ATOM 698 C C . ASP A 1 84 ? 27.286 -13.853 -14.858 1.00 73.75 84 ASP A C 1
ATOM 700 O O . ASP A 1 84 ? 28.107 -12.943 -14.989 1.00 73.75 84 ASP A O 1
ATOM 704 N N . THR A 1 85 ? 26.605 -14.315 -15.903 1.00 80.62 85 THR A N 1
ATOM 705 C CA . THR A 1 85 ? 26.761 -13.799 -17.262 1.00 80.62 85 THR A CA 1
ATOM 706 C C . THR A 1 85 ? 25.851 -12.592 -17.460 1.00 80.62 85 THR A C 1
ATOM 708 O O . THR A 1 85 ? 24.651 -12.659 -17.186 1.00 80.62 85 THR A O 1
ATOM 711 N N . MET A 1 86 ? 26.408 -11.474 -17.935 1.00 81.25 86 MET A N 1
ATOM 712 C CA . MET A 1 86 ? 25.620 -10.303 -18.330 1.00 81.25 86 MET A CA 1
ATOM 713 C C . MET A 1 86 ? 24.800 -10.634 -19.578 1.00 81.25 86 MET A C 1
ATOM 715 O O . MET A 1 86 ? 25.376 -10.904 -20.627 1.00 81.25 86 MET A O 1
ATOM 719 N N . VAL A 1 87 ? 23.470 -10.602 -19.464 1.00 85.44 87 VAL A N 1
ATOM 720 C CA . VAL A 1 87 ? 22.554 -10.923 -20.572 1.00 85.44 87 VAL A CA 1
ATOM 721 C C . VAL A 1 87 ? 21.983 -9.651 -21.192 1.00 85.44 87 VAL A C 1
ATOM 723 O O . VAL A 1 87 ? 21.960 -9.521 -22.411 1.00 85.44 87 VAL A O 1
ATOM 726 N N . TYR A 1 88 ? 21.586 -8.683 -20.362 1.00 82.38 88 TYR A N 1
ATOM 727 C CA . TYR A 1 88 ? 21.140 -7.364 -20.815 1.00 82.38 88 TYR A CA 1
ATOM 728 C C . TYR A 1 88 ? 21.730 -6.276 -19.928 1.00 82.38 88 TYR A C 1
ATOM 730 O O . TYR A 1 88 ? 21.747 -6.409 -18.704 1.00 82.38 88 TYR A O 1
ATOM 738 N N . LYS A 1 89 ? 22.181 -5.189 -20.551 1.00 83.88 89 LYS A N 1
ATOM 739 C CA . LYS A 1 89 ? 22.767 -4.035 -19.871 1.00 83.88 89 LYS A CA 1
ATOM 740 C C . LYS A 1 89 ? 21.836 -2.832 -19.975 1.00 83.88 89 LYS A C 1
ATOM 742 O O . LYS A 1 89 ? 21.175 -2.673 -20.999 1.00 83.88 89 LYS A O 1
ATOM 747 N N . ASP A 1 90 ? 21.817 -2.000 -18.937 1.00 83.38 90 ASP A N 1
ATOM 748 C CA . ASP A 1 90 ? 21.156 -0.688 -18.944 1.00 83.38 90 ASP A CA 1
ATOM 749 C C . ASP A 1 90 ? 19.663 -0.743 -19.324 1.00 83.38 90 ASP A C 1
ATOM 751 O O . ASP A 1 90 ? 19.130 0.168 -19.959 1.00 83.38 90 ASP A O 1
ATOM 755 N N . VAL A 1 91 ? 18.955 -1.805 -18.923 1.00 87.62 91 VAL A N 1
ATOM 756 C CA . VAL A 1 91 ? 17.520 -1.928 -19.200 1.00 87.62 91 VAL A CA 1
ATOM 757 C C . VAL A 1 91 ? 16.767 -0.871 -18.400 1.00 87.62 91 VAL A C 1
ATOM 759 O O . VAL A 1 91 ? 16.816 -0.855 -17.167 1.00 87.62 91 VAL A O 1
ATOM 762 N N . GLU A 1 92 ? 16.065 0.006 -19.111 1.00 88.81 92 GLU A N 1
ATOM 763 C CA . GLU A 1 92 ? 15.260 1.074 -18.531 1.00 88.81 92 GLU A CA 1
ATOM 764 C C . GLU A 1 92 ? 13.855 0.585 -18.171 1.00 88.81 92 GLU A C 1
ATOM 766 O O . GLU A 1 92 ? 13.063 0.186 -19.023 1.00 88.81 92 GLU A O 1
ATOM 771 N N . LEU A 1 93 ? 13.527 0.657 -16.883 1.00 89.88 93 LEU A N 1
ATOM 772 C CA . LEU A 1 93 ? 12.233 0.271 -16.338 1.00 89.88 93 LEU A CA 1
ATOM 773 C C . LEU A 1 93 ? 11.527 1.497 -15.776 1.00 89.88 93 LEU A C 1
ATOM 775 O O . LEU A 1 93 ? 12.036 2.162 -14.872 1.00 89.88 93 LEU A O 1
ATOM 779 N N . ARG A 1 94 ? 10.311 1.765 -16.254 1.00 91.31 94 ARG A N 1
ATOM 780 C CA . ARG A 1 94 ? 9.452 2.771 -15.629 1.00 91.31 94 ARG A CA 1
ATOM 781 C C . ARG A 1 94 ? 8.904 2.232 -14.312 1.00 91.31 94 ARG A C 1
ATOM 783 O O . ARG A 1 94 ? 8.242 1.198 -14.285 1.00 91.31 94 ARG A O 1
ATOM 790 N N . LYS A 1 95 ? 9.142 2.966 -13.231 1.00 91.75 95 LYS A N 1
ATOM 791 C CA . LYS A 1 95 ? 8.637 2.681 -11.887 1.00 91.75 95 LYS A CA 1
ATOM 792 C C . LYS A 1 95 ? 7.879 3.875 -11.324 1.00 91.75 95 LYS A C 1
ATOM 794 O O . LYS A 1 95 ? 7.948 4.979 -11.861 1.00 91.75 95 LYS A O 1
ATOM 799 N N . TYR A 1 96 ? 7.161 3.631 -10.232 1.00 92.44 96 TYR A N 1
ATOM 800 C CA . TYR A 1 96 ? 6.363 4.630 -9.533 1.00 92.44 96 TYR A CA 1
ATOM 801 C C . TYR A 1 96 ? 6.714 4.629 -8.046 1.00 92.44 96 TYR A C 1
ATOM 803 O O . TYR A 1 96 ? 6.811 3.575 -7.423 1.00 92.44 96 TYR A O 1
ATOM 811 N N . ALA A 1 97 ? 6.962 5.813 -7.498 1.00 92.75 97 ALA A N 1
ATOM 812 C CA . ALA A 1 97 ? 7.216 6.045 -6.084 1.00 92.75 97 ALA A CA 1
ATOM 813 C C . ALA A 1 97 ? 5.891 6.169 -5.286 1.00 92.75 97 ALA A C 1
ATOM 815 O O . ALA A 1 97 ? 4.845 6.411 -5.891 1.00 92.75 97 ALA A O 1
ATOM 816 N N . PRO A 1 98 ? 5.921 6.053 -3.942 1.00 92.00 98 PRO A N 1
ATOM 817 C CA . PRO A 1 98 ? 7.063 5.630 -3.131 1.00 92.00 98 PRO A CA 1
ATOM 818 C C . PRO A 1 98 ? 7.246 4.110 -3.167 1.00 92.00 98 PRO A C 1
ATOM 820 O O . PRO A 1 98 ? 6.286 3.366 -3.282 1.00 92.00 98 PRO A O 1
ATOM 823 N N . ILE A 1 99 ? 8.478 3.633 -2.989 1.00 88.00 99 ILE A N 1
ATOM 824 C CA . ILE A 1 99 ? 8.701 2.206 -2.727 1.00 88.00 99 ILE A CA 1
ATOM 825 C C . ILE A 1 99 ? 8.381 1.946 -1.254 1.00 88.00 99 ILE A C 1
ATOM 827 O O . ILE A 1 99 ? 9.120 2.393 -0.372 1.00 88.00 99 ILE A O 1
ATOM 831 N N . PHE A 1 100 ? 7.304 1.211 -0.988 1.00 87.69 100 PHE A N 1
ATOM 832 C CA . PHE A 1 100 ? 6.963 0.780 0.365 1.00 87.69 100 PHE A CA 1
ATOM 833 C C . PHE A 1 100 ? 7.923 -0.309 0.844 1.00 87.69 100 PHE A C 1
ATOM 835 O O . PHE A 1 100 ? 8.196 -1.278 0.134 1.00 87.69 100 PHE A O 1
ATOM 842 N N . LYS A 1 101 ? 8.440 -0.152 2.064 1.00 83.38 101 LYS A N 1
ATOM 843 C CA . LYS A 1 101 ? 9.187 -1.214 2.743 1.00 83.38 101 LYS A CA 1
ATOM 844 C C . LYS A 1 101 ? 8.218 -2.119 3.495 1.00 83.38 101 LYS A C 1
ATOM 846 O O . LYS A 1 101 ? 7.208 -1.656 4.022 1.00 83.38 101 LYS A O 1
ATOM 851 N N . GLY A 1 102 ? 8.572 -3.393 3.566 1.00 86.75 102 GLY A N 1
ATOM 852 C CA . GLY A 1 102 ? 7.827 -4.399 4.303 1.00 86.75 102 GLY A CA 1
ATOM 853 C C . GLY A 1 102 ? 8.727 -5.240 5.195 1.00 86.75 102 GLY A C 1
ATOM 854 O O . GLY A 1 102 ? 9.952 -5.088 5.196 1.00 86.75 102 GLY A O 1
ATOM 855 N N . VAL A 1 103 ? 8.094 -6.130 5.943 1.00 89.12 103 VAL A N 1
ATOM 856 C CA . VAL A 1 103 ? 8.728 -7.218 6.687 1.00 89.12 103 VAL A CA 1
ATOM 857 C C . VAL A 1 103 ? 8.384 -8.551 6.029 1.00 89.12 103 VAL A C 1
ATOM 859 O O . VAL A 1 103 ? 7.476 -8.627 5.204 1.00 89.12 103 VAL A O 1
ATOM 862 N N . LEU A 1 104 ? 9.135 -9.595 6.372 1.00 89.56 104 LEU A N 1
ATOM 863 C CA . LEU A 1 104 ? 8.852 -10.956 5.932 1.00 89.56 104 LEU A CA 1
ATOM 864 C C . LEU A 1 104 ? 8.135 -11.715 7.049 1.00 89.56 104 LEU A C 1
ATOM 866 O O . LEU A 1 104 ? 8.713 -11.942 8.114 1.00 89.56 104 LEU A O 1
ATOM 870 N N . GLU A 1 105 ? 6.902 -12.127 6.788 1.00 87.38 105 GLU A N 1
ATOM 871 C CA . GLU A 1 105 ? 6.071 -12.922 7.689 1.00 87.38 105 GLU A CA 1
ATOM 872 C C . GLU A 1 105 ? 6.148 -14.409 7.335 1.00 87.38 105 GLU A C 1
ATOM 874 O O . GLU A 1 105 ? 6.384 -14.786 6.186 1.00 87.38 105 GLU A O 1
ATOM 879 N N . LYS A 1 106 ? 5.973 -15.280 8.331 1.00 86.56 106 LYS A N 1
ATOM 880 C CA . LYS A 1 106 ? 5.892 -16.722 8.075 1.00 86.56 106 LYS A CA 1
ATOM 881 C C . LYS A 1 106 ? 4.598 -17.023 7.319 1.00 86.56 106 LYS A C 1
ATOM 883 O O . LYS A 1 106 ? 3.555 -16.476 7.664 1.00 86.56 106 LYS A O 1
ATOM 888 N N . ASP A 1 107 ? 4.671 -17.916 6.341 1.00 84.00 107 ASP A N 1
ATOM 889 C CA . ASP A 1 107 ? 3.480 -18.461 5.694 1.00 84.00 107 ASP A CA 1
ATOM 890 C C . ASP A 1 107 ? 2.844 -19.503 6.628 1.00 84.00 107 ASP A C 1
ATOM 892 O O . ASP A 1 107 ? 3.345 -20.617 6.781 1.00 84.00 107 ASP A O 1
ATOM 896 N N . ASN A 1 108 ? 1.812 -19.088 7.361 1.00 82.81 108 ASN A N 1
ATOM 897 C CA . ASN A 1 108 ? 0.986 -19.935 8.220 1.00 82.81 108 ASN A CA 1
ATOM 898 C C . ASN A 1 108 ? -0.491 -19.517 8.094 1.00 82.81 108 ASN A C 1
ATOM 900 O O . ASN A 1 108 ? -0.831 -18.637 7.312 1.00 82.81 108 ASN A O 1
ATOM 904 N N . GLU A 1 109 ? -1.410 -20.127 8.833 1.00 70.69 109 GLU A N 1
ATOM 905 C CA . GLU A 1 109 ? -2.841 -19.826 8.648 1.00 70.69 109 GLU A CA 1
ATOM 906 C C . GLU A 1 109 ? -3.255 -18.421 9.142 1.00 70.69 109 GLU A C 1
ATOM 908 O O . GLU A 1 109 ? -4.267 -17.869 8.690 1.00 70.69 109 GLU A O 1
ATOM 913 N N . ASP A 1 110 ? -2.438 -17.798 9.996 1.00 78.62 110 ASP A N 1
ATOM 914 C CA . ASP A 1 110 ? -2.797 -16.594 10.747 1.00 78.62 110 ASP A CA 1
ATOM 915 C C . ASP A 1 110 ? -2.405 -15.272 10.081 1.00 78.62 110 ASP A C 1
ATOM 917 O O . ASP A 1 110 ? -2.874 -14.220 10.525 1.00 78.62 110 ASP A O 1
ATOM 921 N N . PHE A 1 111 ? -1.601 -15.268 9.010 1.00 85.06 111 PHE A N 1
ATOM 922 C CA . PHE A 1 111 ? -1.222 -13.999 8.378 1.00 85.06 111 PHE A CA 1
ATOM 923 C C . PHE A 1 111 ? -2.446 -13.285 7.769 1.00 85.06 111 PHE A C 1
ATOM 925 O O . PHE A 1 111 ? -3.335 -13.893 7.155 1.00 85.06 111 PHE A O 1
ATOM 932 N N . LYS A 1 112 ? -2.481 -11.956 7.926 1.00 87.81 112 LYS A N 1
ATOM 933 C CA . LYS A 1 112 ? -3.574 -11.073 7.472 1.00 87.81 112 LYS A CA 1
ATOM 934 C C . LYS A 1 112 ? -3.104 -10.084 6.396 1.00 87.81 112 LYS A C 1
ATOM 936 O O . LYS A 1 112 ? -3.604 -8.971 6.286 1.00 87.81 112 LYS A O 1
ATOM 941 N N . SER A 1 113 ? -2.138 -10.501 5.587 1.00 90.56 113 SER A N 1
ATOM 942 C CA . SER A 1 113 ? -1.543 -9.702 4.513 1.00 90.56 113 SER A CA 1
ATOM 943 C C . SER A 1 113 ? -2.204 -10.004 3.164 1.00 9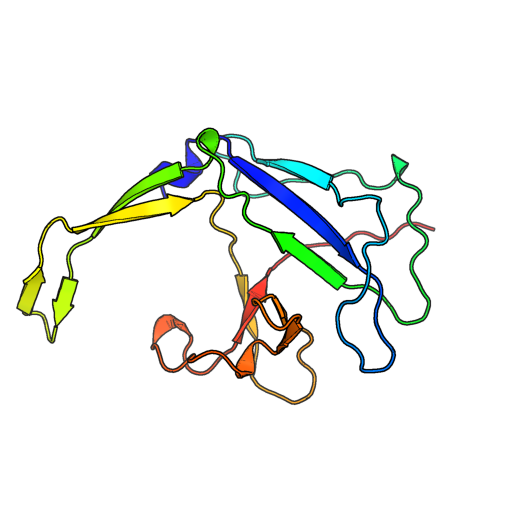0.56 113 SER A C 1
ATOM 945 O O . SER A 1 113 ? -2.271 -11.157 2.727 1.00 90.56 113 SER A O 1
ATOM 947 N N . TYR A 1 114 ? -2.674 -8.951 2.493 1.00 93.25 114 TYR A N 1
ATOM 948 C CA . TYR A 1 114 ? -3.393 -9.022 1.220 1.00 93.25 114 TYR A CA 1
ATOM 949 C C . TYR A 1 114 ? -2.792 -8.066 0.182 1.00 93.25 114 TYR A C 1
ATOM 951 O O . TYR A 1 114 ? -2.215 -7.037 0.531 1.00 93.25 114 TYR A O 1
ATOM 959 N N . TYR A 1 115 ? -2.987 -8.377 -1.097 1.00 92.50 115 TYR A N 1
ATOM 960 C CA . TYR A 1 115 ? -2.818 -7.441 -2.210 1.00 92.50 115 TYR A CA 1
ATOM 961 C C . TYR A 1 115 ? -4.106 -7.388 -3.034 1.00 92.50 115 TYR A C 1
ATOM 963 O O . TYR A 1 115 ? -4.905 -8.325 -3.010 1.00 92.50 115 TYR A O 1
ATOM 971 N N . LYS A 1 116 ? -4.330 -6.284 -3.749 1.00 92.06 116 LYS A N 1
ATOM 972 C CA . LYS A 1 116 ? -5.497 -6.128 -4.620 1.00 92.06 116 LYS A CA 1
ATOM 973 C C . LYS A 1 116 ? -5.082 -6.288 -6.076 1.00 92.06 116 LYS A C 1
ATOM 975 O O . LYS A 1 116 ? -4.185 -5.582 -6.531 1.00 92.06 116 LYS A O 1
ATOM 980 N N . ASP A 1 117 ? -5.741 -7.187 -6.795 1.00 89.62 117 ASP A N 1
ATOM 981 C CA . ASP A 1 117 ? -5.648 -7.299 -8.249 1.00 89.62 117 ASP A CA 1
ATOM 982 C C . ASP A 1 117 ? -6.975 -6.896 -8.914 1.00 89.62 117 ASP A C 1
ATOM 984 O O . ASP A 1 117 ? -7.899 -6.399 -8.262 1.00 89.62 117 ASP A O 1
ATOM 988 N N . ILE A 1 118 ? -7.079 -7.111 -10.228 1.00 90.00 118 ILE A N 1
ATOM 989 C CA . ILE A 1 118 ? -8.299 -6.830 -11.001 1.00 90.00 118 ILE A CA 1
ATOM 990 C C . ILE A 1 118 ? -9.523 -7.640 -10.536 1.00 90.00 118 ILE A C 1
ATOM 992 O O . ILE A 1 118 ? -10.647 -7.259 -10.842 1.00 90.00 118 ILE A O 1
ATOM 996 N N . ASN A 1 119 ? -9.320 -8.733 -9.794 1.00 90.69 119 ASN A N 1
ATOM 997 C CA . ASN A 1 119 ? -10.370 -9.610 -9.275 1.00 90.69 119 ASN A CA 1
ATOM 998 C C . ASN A 1 119 ? -10.675 -9.351 -7.789 1.00 90.69 119 ASN A C 1
ATOM 1000 O O . ASN A 1 119 ? -11.500 -10.049 -7.202 1.00 90.69 119 ASN A O 1
ATOM 1004 N N . GLY A 1 120 ? -10.018 -8.366 -7.167 1.00 91.50 120 GLY A N 1
ATOM 1005 C CA . GLY A 1 120 ? -10.220 -7.992 -5.771 1.00 91.50 120 GLY A CA 1
ATOM 1006 C C . GLY A 1 120 ? -9.059 -8.377 -4.855 1.00 91.50 120 GLY A C 1
ATOM 1007 O O . GLY A 1 120 ? -7.903 -8.447 -5.269 1.00 91.50 120 GLY A O 1
ATOM 1008 N N . TRP A 1 121 ? -9.356 -8.541 -3.566 1.00 94.38 121 TRP A N 1
ATOM 1009 C CA . TRP A 1 121 ? -8.351 -8.817 -2.538 1.00 94.38 121 TRP A CA 1
ATOM 1010 C C . TRP A 1 121 ? -7.935 -10.290 -2.532 1.00 94.38 121 TRP A C 1
ATOM 1012 O O . TRP A 1 121 ? -8.769 -11.188 -2.392 1.00 94.38 121 TRP A O 1
ATOM 1022 N N . ARG A 1 122 ? -6.627 -10.533 -2.629 1.00 92.62 122 ARG A N 1
ATOM 1023 C CA . ARG A 1 122 ? -5.995 -11.855 -2.592 1.00 92.62 122 ARG A CA 1
ATOM 1024 C C . ARG A 1 122 ? -4.981 -11.933 -1.460 1.00 92.62 122 ARG A C 1
ATOM 1026 O O . ARG A 1 122 ? -4.332 -10.940 -1.135 1.00 92.62 122 ARG A O 1
ATOM 1033 N N . LYS A 1 123 ? -4.858 -13.110 -0.843 1.00 91.38 123 LYS A N 1
ATOM 1034 C CA . LYS A 1 123 ? -3.854 -13.354 0.200 1.00 91.38 123 LYS A CA 1
ATOM 1035 C C . LYS A 1 123 ? -2.447 -13.306 -0.396 1.00 91.38 123 LYS A C 1
ATOM 1037 O O . LYS A 1 123 ? -2.229 -13.747 -1.518 1.00 91.38 123 LYS A O 1
ATOM 1042 N N . MET A 1 124 ? -1.483 -12.811 0.375 1.00 89.88 124 MET A N 1
ATOM 1043 C CA . MET A 1 124 ? -0.100 -12.659 -0.091 1.00 89.88 124 MET A CA 1
ATOM 1044 C C . MET A 1 124 ? 0.584 -13.983 -0.482 1.00 89.88 124 MET A C 1
ATOM 1046 O O . MET A 1 124 ? 1.472 -13.986 -1.332 1.00 89.88 124 MET A O 1
ATOM 1050 N N . ASN A 1 125 ? 0.154 -15.114 0.084 1.00 88.56 125 ASN A N 1
ATOM 1051 C CA . ASN A 1 125 ? 0.681 -16.437 -0.264 1.00 88.56 125 ASN A CA 1
ATOM 1052 C C . ASN A 1 125 ? 0.237 -16.960 -1.640 1.00 88.56 125 ASN A C 1
ATOM 1054 O O . ASN A 1 125 ? 0.720 -18.001 -2.070 1.00 88.56 125 ASN A O 1
ATOM 1058 N N . SER A 1 126 ? -0.630 -16.242 -2.365 1.00 88.00 126 SER A N 1
ATOM 1059 C CA . SER A 1 126 ? -0.907 -16.557 -3.771 1.00 88.00 126 SER A CA 1
ATOM 1060 C C . SER A 1 126 ? 0.129 -15.981 -4.741 1.00 88.00 126 SER A C 1
ATOM 1062 O O . SER A 1 126 ? 0.031 -16.237 -5.940 1.00 88.00 126 SER A O 1
ATOM 1064 N N . LEU A 1 127 ? 1.076 -15.164 -4.264 1.00 83.50 127 LEU A N 1
ATOM 1065 C CA . LEU A 1 127 ? 2.201 -14.681 -5.066 1.00 83.50 127 LEU A CA 1
ATOM 1066 C C . LEU A 1 127 ? 3.333 -15.712 -5.091 1.00 83.50 127 LEU A C 1
ATOM 1068 O O . LEU A 1 127 ? 3.572 -16.413 -4.108 1.00 83.50 127 LEU A O 1
ATOM 1072 N N . ASP A 1 128 ? 4.076 -15.752 -6.198 1.00 83.25 128 ASP A N 1
ATOM 1073 C CA . ASP A 1 128 ? 5.325 -16.507 -6.267 1.00 83.25 128 ASP A CA 1
ATOM 1074 C C . ASP A 1 128 ? 6.395 -15.844 -5.382 1.00 83.25 128 ASP A C 1
ATOM 1076 O O . ASP A 1 128 ? 6.995 -14.828 -5.739 1.00 83.25 128 ASP A O 1
ATOM 1080 N N . ASN A 1 129 ? 6.626 -16.440 -4.212 1.00 79.88 129 ASN A N 1
ATOM 1081 C CA . ASN A 1 129 ? 7.632 -16.013 -3.240 1.00 79.88 129 ASN A CA 1
ATOM 1082 C C . ASN A 1 129 ? 8.882 -16.922 -3.258 1.00 79.88 129 ASN A C 1
ATOM 1084 O O . ASN A 1 129 ? 9.630 -16.968 -2.280 1.00 79.88 129 ASN A O 1
ATOM 1088 N N . SER A 1 130 ? 9.123 -17.654 -4.356 1.00 79.81 130 SER A N 1
ATOM 1089 C CA . SER A 1 130 ? 10.269 -18.570 -4.499 1.00 79.81 130 SER A CA 1
ATOM 1090 C C . SER A 1 130 ? 11.624 -17.860 -4.607 1.00 79.81 130 SER A C 1
ATOM 1092 O O . SER A 1 130 ? 12.669 -18.472 -4.380 1.00 79.81 130 SER A O 1
ATOM 1094 N N . ASN A 1 131 ? 11.634 -16.559 -4.922 1.00 84.81 131 ASN A N 1
ATOM 1095 C CA . ASN A 1 131 ? 12.863 -15.771 -4.977 1.00 84.81 131 ASN A CA 1
ATOM 1096 C C . ASN A 1 131 ? 13.590 -15.785 -3.618 1.00 84.81 131 ASN A C 1
ATOM 1098 O O . ASN A 1 131 ? 12.982 -15.578 -2.566 1.00 84.81 131 ASN A O 1
ATOM 1102 N N . SER A 1 132 ? 14.915 -15.962 -3.640 1.00 82.88 132 SER A N 1
ATOM 1103 C CA . SER A 1 132 ? 15.743 -16.076 -2.431 1.00 82.88 132 SER A CA 1
ATOM 1104 C C . SER A 1 132 ? 15.608 -14.887 -1.475 1.00 82.88 132 SER A C 1
ATOM 1106 O O . SER A 1 132 ? 15.685 -15.077 -0.261 1.00 82.88 132 SER A O 1
ATOM 1108 N N . VAL A 1 133 ? 15.319 -13.685 -1.991 1.00 82.12 133 VAL A N 1
ATOM 1109 C CA . VAL A 1 133 ? 15.060 -12.477 -1.184 1.00 82.12 133 VAL A CA 1
ATOM 1110 C C . VAL A 1 133 ? 13.889 -12.669 -0.216 1.00 82.12 133 VAL A C 1
ATOM 1112 O O . VAL A 1 133 ? 13.922 -12.130 0.888 1.00 82.12 133 VAL A O 1
ATOM 1115 N N . PHE A 1 134 ? 12.875 -13.444 -0.600 1.00 83.81 134 PHE A N 1
ATOM 1116 C CA . PHE A 1 134 ? 11.733 -13.748 0.260 1.00 83.81 134 PHE A CA 1
ATOM 1117 C C . PHE A 1 134 ? 11.984 -14.975 1.135 1.00 83.81 134 PHE A C 1
ATOM 1119 O O . PHE A 1 134 ? 11.386 -15.084 2.200 1.00 83.81 134 PHE A O 1
ATOM 1126 N N . SER A 1 135 ? 12.891 -15.878 0.739 1.00 83.56 135 SER A N 1
ATOM 1127 C CA . SER A 1 135 ? 13.248 -17.074 1.522 1.00 83.56 135 SER A CA 1
ATOM 1128 C C . SER A 1 135 ? 12.016 -17.900 1.938 1.00 83.56 135 SER A C 1
ATOM 1130 O O . SER A 1 135 ? 11.927 -18.357 3.079 1.00 83.56 135 SER A O 1
ATOM 1132 N N . GLY A 1 136 ? 11.030 -18.026 1.040 1.00 81.94 136 GLY A N 1
ATOM 1133 C CA . GLY A 1 136 ? 9.768 -18.731 1.301 1.00 81.94 136 GLY A CA 1
ATOM 1134 C C . GLY A 1 136 ? 8.827 -18.036 2.295 1.00 81.94 136 GLY A C 1
ATOM 1135 O O . GLY A 1 136 ? 7.912 -18.669 2.812 1.00 81.94 136 GLY A O 1
ATOM 1136 N N . LYS A 1 137 ? 9.057 -16.755 2.606 1.00 88.50 137 LYS A N 1
ATOM 1137 C CA . LYS A 1 137 ? 8.216 -15.929 3.485 1.00 88.50 137 LYS A CA 1
ATOM 1138 C C . LYS A 1 137 ? 7.364 -14.950 2.685 1.00 88.50 137 LYS A C 1
ATOM 1140 O O . LYS A 1 137 ? 7.640 -14.665 1.523 1.00 88.50 137 LYS A O 1
ATOM 1145 N N . LEU A 1 138 ? 6.353 -14.395 3.343 1.00 88.56 138 LEU A N 1
ATOM 1146 C CA . LEU A 1 138 ? 5.392 -13.483 2.737 1.00 88.56 138 LEU A CA 1
ATOM 1147 C C . LEU A 1 138 ? 5.788 -12.026 2.997 1.00 88.56 138 LEU A C 1
ATOM 1149 O O . LEU A 1 138 ? 6.023 -11.662 4.151 1.00 88.56 138 LEU A O 1
ATOM 1153 N N . PRO A 1 139 ? 5.851 -11.162 1.972 1.00 87.06 139 PRO A N 1
ATOM 1154 C CA . PRO A 1 139 ? 6.068 -9.739 2.187 1.00 87.06 139 PRO A CA 1
ATOM 1155 C C . PRO A 1 139 ? 4.808 -9.071 2.759 1.00 87.06 139 PRO A C 1
ATOM 1157 O O . PRO A 1 139 ? 3.739 -9.126 2.160 1.00 87.06 139 PRO A O 1
ATOM 1160 N N . ALA A 1 140 ? 4.941 -8.374 3.883 1.00 87.94 140 ALA A N 1
ATOM 1161 C CA . ALA A 1 140 ? 3.859 -7.616 4.508 1.00 87.94 140 ALA A CA 1
ATOM 1162 C C . ALA A 1 140 ? 4.251 -6.139 4.672 1.00 87.94 140 ALA A C 1
ATOM 1164 O O . ALA A 1 140 ? 5.388 -5.857 5.070 1.00 87.94 140 ALA A O 1
ATOM 1165 N N . PRO A 1 141 ? 3.358 -5.170 4.391 1.00 86.94 141 PRO A N 1
ATOM 1166 C CA . PRO A 1 141 ? 3.601 -3.771 4.730 1.00 86.94 141 PRO A CA 1
ATOM 1167 C C . PRO A 1 141 ? 3.861 -3.609 6.231 1.00 86.94 141 PRO A C 1
ATOM 1169 O O . PRO A 1 141 ? 3.206 -4.243 7.051 1.00 86.94 141 PRO A O 1
ATOM 1172 N N . ALA A 1 142 ? 4.799 -2.736 6.598 1.00 86.38 142 ALA A N 1
ATOM 1173 C CA . ALA A 1 142 ? 5.152 -2.501 7.994 1.00 86.38 142 ALA A CA 1
ATOM 1174 C C . ALA A 1 142 ? 4.776 -1.080 8.425 1.00 86.38 142 ALA A C 1
ATOM 1176 O O . ALA A 1 142 ? 5.279 -0.100 7.873 1.00 86.38 142 ALA A O 1
ATOM 1177 N N . PHE A 1 143 ? 3.929 -0.966 9.445 1.00 88.19 143 PHE A N 1
ATOM 1178 C CA . PHE A 1 143 ? 3.516 0.308 10.031 1.00 88.19 143 PHE A CA 1
ATOM 1179 C C . PHE A 1 143 ? 3.315 0.178 11.543 1.00 88.19 143 PHE A C 1
ATOM 1181 O O . PHE A 1 143 ? 3.100 -0.909 12.073 1.00 88.19 143 PHE A O 1
ATOM 1188 N N . LYS A 1 144 ? 3.397 1.312 12.244 1.00 91.88 144 LYS A N 1
ATOM 1189 C CA . LYS A 1 144 ? 3.065 1.431 13.667 1.00 91.88 144 LYS A CA 1
ATOM 1190 C C . LYS A 1 144 ? 1.783 2.246 13.793 1.00 91.88 144 LYS A C 1
ATOM 1192 O O . LYS A 1 144 ? 1.690 3.312 13.190 1.00 91.88 144 LYS A O 1
ATOM 1197 N N . ILE A 1 145 ? 0.846 1.762 14.600 1.00 92.31 145 ILE A N 1
ATOM 1198 C CA . ILE A 1 145 ? -0.432 2.422 14.876 1.00 92.31 145 ILE A CA 1
ATOM 1199 C C . ILE A 1 145 ? -0.481 2.766 16.363 1.00 92.31 145 ILE A C 1
ATOM 1201 O O . ILE A 1 145 ? -0.046 1.973 17.197 1.00 92.31 145 ILE A O 1
ATOM 1205 N N . THR A 1 146 ? -1.022 3.937 16.678 1.00 94.12 146 THR A N 1
ATOM 1206 C CA . THR A 1 146 ? -1.441 4.299 18.032 1.00 94.12 146 THR A CA 1
ATOM 1207 C C . THR A 1 146 ? -2.946 4.516 17.991 1.00 94.12 146 THR A C 1
ATOM 1209 O O . THR A 1 146 ? -3.416 5.320 17.190 1.00 94.12 146 THR A O 1
ATOM 1212 N N . LEU A 1 147 ? -3.681 3.778 18.820 1.00 91.06 147 LEU A N 1
ATOM 1213 C CA . LEU A 1 147 ? -5.114 3.968 19.026 1.00 91.06 147 LEU A CA 1
ATOM 1214 C C . LEU A 1 147 ? -5.321 4.876 20.242 1.00 91.06 147 LEU A C 1
ATOM 1216 O O . LEU A 1 147 ? -4.504 4.853 21.164 1.00 91.06 147 LEU A O 1
ATOM 1220 N N . THR A 1 148 ? -6.387 5.664 20.225 1.00 87.38 148 THR A N 1
ATOM 1221 C CA . THR A 1 148 ? -6.789 6.551 21.324 1.00 87.38 148 THR A CA 1
ATOM 1222 C C . THR A 1 148 ? -8.231 6.248 21.715 1.00 87.38 148 THR A C 1
ATOM 1224 O O . THR A 1 148 ? -9.005 5.796 20.867 1.00 87.38 148 THR A O 1
ATOM 1227 N N . ASP A 1 149 ? -8.555 6.484 22.982 1.00 78.12 149 ASP A N 1
ATOM 1228 C CA . ASP A 1 149 ? -9.887 6.379 23.580 1.00 78.12 149 ASP A CA 1
ATOM 1229 C C . ASP A 1 149 ? -10.699 7.684 23.489 1.00 78.12 149 ASP A C 1
ATOM 1231 O O . ASP A 1 149 ? -10.099 8.769 23.294 1.00 78.12 149 ASP A O 1
#

Radius of gyration: 17.73 Å; chains: 1; bounding box: 45×35×44 Å

Secondary structure (DSSP, 8-state):
-HHHHSS-EEEEEEEEEE-TTSSEEEESSTT-EEEEEPTT-S------GGGT-PPPTT-EEEEEEE---TTTEEEEEEEEEETTEEEEEEEEEEEES----EEEEP-STT---EEEETTEEEEGGGS---STTTTT-EEEE--------

Organism: NCBI:txid398743